Protein AF-A8ZS62-F1 (afdb_monomer)

Solvent-accessible surface area (backbone atoms only — not comparable to full-atom values): 4958 Å² total; per-residue (Å²): 109,91,77,40,62,67,56,38,52,54,45,31,52,50,32,48,50,49,53,53,49,40,61,50,52,74,77,44,93,64,56,72,70,60,32,53,50,47,52,53,54,40,47,49,47,74,48,41,14,60,62,44,42,79,58,33,37,63,44,32,46,76,57,66,40,53,68,68,55,29,51,54,47,24,60,58,27,28,70,45,46,45,51,40,35,66,71,62,61,46,71,117

Foldseek 3Di:
DLLDPVVLVVLLVVLQVLVVLLVVVVPDPDDDPSVVVSVVSCCCQVPVLVVLLVVQQVLQVVLPDDSVCSNVCSNRRNCSPSVCSNVVSDGD

Mean predicted aligned error: 2.51 Å

Organism: Desulfosudis oleivorans (strain DSM 6200 / JCM 39069 / Hxd3) (NCBI:txid96561)

Sequence (92 aa):
MLNSKNFWYANMAGAVAGWAFIIFGAAAPFSGLLYGLWVVVTLLWVIGHPLELAMAIPVAMKAGYSPAAAVVYTLVFGITWWIPVKWGVFKP

Secondary structure (DSSP, 8-state):
-TT-HHHHHHHHHHHHHHHHHHHHHHHS---HHHHHHHHHHHHIIIIIHHHHHHHHHHHHHHTT--HHHHHHHHHHHTHHHHHHHHTTSS--

pLDDT: mean 97.01, std 3.57, range [71.0, 98.56]

Radius of gyration: 14.36 Å; Cα contacts (8 Å, |Δi|>4): 96; chains: 1; bounding box: 30×19×40 Å

Structure (mmCIF, N/CA/C/O backbone):
data_AF-A8ZS62-F1
#
_entry.id   AF-A8ZS62-F1
#
loop_
_atom_site.group_PDB
_atom_site.id
_atom_site.type_symbol
_atom_site.label_atom_id
_atom_site.label_alt_id
_atom_site.label_comp_id
_atom_site.label_asym_id
_atom_site.label_entity_id
_atom_site.label_seq_id
_atom_site.pdbx_PDB_ins_code
_atom_site.Cartn_x
_atom_site.Cartn_y
_atom_site.Cartn_z
_atom_site.occupancy
_atom_site.B_iso_or_equiv
_atom_site.auth_seq_id
_atom_site.auth_comp_id
_atom_site.auth_asym_id
_atom_site.auth_atom_id
_atom_site.pdbx_PDB_model_num
ATOM 1 N N . MET A 1 1 ? -19.849 10.861 -1.072 1.00 71.00 1 MET A N 1
ATOM 2 C CA . MET A 1 1 ? -19.309 9.592 -1.623 1.00 71.00 1 MET A CA 1
ATOM 3 C C . MET A 1 1 ? -18.389 8.865 -0.650 1.00 71.00 1 MET A C 1
ATOM 5 O O . MET A 1 1 ? -18.533 7.662 -0.515 1.00 71.00 1 MET A O 1
ATOM 9 N N . LEU A 1 2 ? -17.516 9.572 0.075 1.00 85.19 2 LEU A N 1
ATOM 10 C CA . LEU A 1 2 ? -16.537 8.988 1.008 1.00 85.19 2 LEU A CA 1
ATOM 11 C C . LEU A 1 2 ? -17.126 8.181 2.187 1.00 85.19 2 LEU A C 1
ATOM 13 O O . LEU A 1 2 ? -16.398 7.428 2.818 1.00 85.19 2 LEU A O 1
ATOM 17 N N . ASN A 1 3 ? -18.432 8.279 2.460 1.00 87.94 3 ASN A N 1
ATOM 18 C CA . ASN A 1 3 ? -19.122 7.439 3.454 1.00 87.94 3 ASN A CA 1
ATOM 19 C C . ASN A 1 3 ? -19.680 6.126 2.861 1.00 87.94 3 ASN A C 1
ATOM 21 O O . ASN A 1 3 ? -20.274 5.327 3.579 1.00 87.94 3 ASN A O 1
ATOM 25 N N . SER A 1 4 ? -19.539 5.903 1.550 1.00 94.69 4 SER A N 1
ATOM 26 C CA . SER A 1 4 ? -20.040 4.705 0.870 1.00 94.69 4 SER A CA 1
ATOM 27 C C . SER A 1 4 ? -19.009 3.583 0.917 1.00 94.69 4 SER A C 1
ATOM 29 O O . SER A 1 4 ? -17.894 3.747 0.422 1.00 94.69 4 SER A O 1
ATOM 31 N N . LYS A 1 5 ? -19.397 2.410 1.431 1.00 94.88 5 LYS A N 1
ATOM 32 C CA . LYS A 1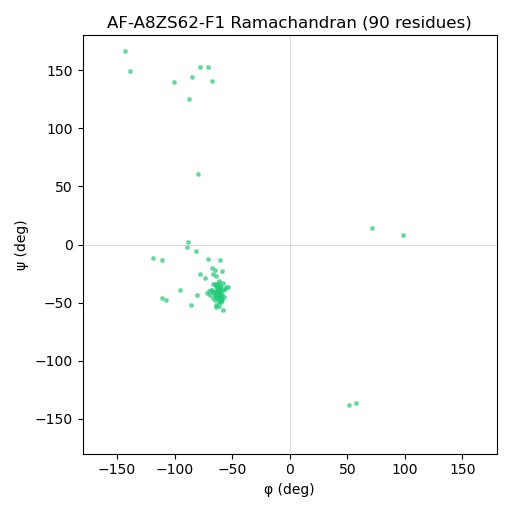 5 ? -18.551 1.206 1.396 1.00 94.88 5 LYS A CA 1
ATOM 33 C C . LYS A 1 5 ? -18.171 0.814 -0.034 1.00 94.88 5 LYS A C 1
ATOM 35 O O . LYS A 1 5 ? -17.019 0.483 -0.282 1.00 94.88 5 LYS A O 1
ATOM 40 N N . ASN A 1 6 ? -19.102 0.932 -0.982 1.00 96.44 6 ASN A N 1
ATOM 41 C CA . ASN A 1 6 ? -18.867 0.562 -2.383 1.00 96.44 6 ASN A CA 1
ATOM 42 C C . ASN A 1 6 ? -17.784 1.425 -3.034 1.00 96.44 6 ASN A C 1
ATOM 44 O O . ASN A 1 6 ? -16.983 0.917 -3.812 1.00 96.44 6 ASN A O 1
ATOM 48 N N . PHE A 1 7 ? -17.729 2.714 -2.685 1.00 96.94 7 PHE A N 1
ATOM 49 C CA . PHE A 1 7 ? -16.656 3.595 -3.143 1.00 96.94 7 PHE A CA 1
ATOM 50 C C . PHE A 1 7 ? -15.292 3.076 -2.670 1.00 96.94 7 PHE A C 1
ATOM 52 O O . PHE A 1 7 ? -14.368 2.955 -3.469 1.00 96.94 7 PHE A O 1
ATOM 59 N N . TRP A 1 8 ? -15.165 2.710 -1.394 1.00 97.69 8 TRP A N 1
ATOM 60 C CA . TRP A 1 8 ? -13.908 2.187 -0.858 1.00 97.69 8 TRP A CA 1
ATOM 61 C C . TRP A 1 8 ? -13.550 0.811 -1.404 1.00 97.69 8 TRP A C 1
ATOM 63 O O . TRP A 1 8 ? -12.397 0.605 -1.759 1.00 97.69 8 TRP A O 1
ATOM 73 N N . TYR A 1 9 ? -14.519 -0.088 -1.581 1.00 97.88 9 TYR A N 1
ATOM 74 C CA . TYR A 1 9 ? -14.263 -1.376 -2.228 1.00 97.88 9 TYR A CA 1
ATOM 75 C C . TYR A 1 9 ? -13.779 -1.223 -3.674 1.00 97.88 9 TYR A C 1
ATOM 77 O O . TYR A 1 9 ? -12.871 -1.943 -4.079 1.00 97.88 9 TYR A O 1
ATOM 85 N N . ALA A 1 10 ? -14.301 -0.254 -4.435 1.00 97.88 10 ALA A N 1
ATOM 86 C CA . ALA A 1 10 ? -13.785 0.046 -5.771 1.00 97.88 10 ALA A CA 1
ATOM 87 C C . ALA A 1 10 ? -12.325 0.542 -5.729 1.00 97.88 10 ALA A C 1
ATOM 89 O O . ALA A 1 10 ? -11.504 0.113 -6.537 1.00 97.88 10 ALA A O 1
ATOM 90 N N . ASN A 1 11 ? -11.971 1.386 -4.754 1.00 97.69 11 ASN A N 1
ATOM 91 C CA . ASN A 1 11 ? -10.583 1.822 -4.559 1.00 97.69 11 ASN A CA 1
ATOM 92 C C . ASN A 1 11 ? -9.667 0.664 -4.120 1.00 97.69 11 ASN A C 1
ATOM 94 O O . ASN A 1 11 ? -8.562 0.538 -4.638 1.00 97.69 11 ASN A O 1
ATOM 98 N N . MET A 1 12 ? -10.134 -0.218 -3.231 1.00 98.31 12 MET A N 1
ATOM 99 C CA . MET A 1 12 ? -9.401 -1.424 -2.825 1.00 98.31 12 MET A CA 1
ATOM 100 C C . MET A 1 12 ? -9.185 -2.382 -4.004 1.00 98.31 12 MET A C 1
ATOM 102 O O . MET A 1 12 ? -8.109 -2.960 -4.128 1.00 98.31 12 MET A O 1
ATOM 106 N N . ALA A 1 13 ? -10.161 -2.515 -4.908 1.00 98.31 13 ALA A N 1
ATOM 107 C CA . ALA A 1 13 ? -9.983 -3.265 -6.150 1.00 98.31 13 ALA A CA 1
ATOM 108 C C . ALA A 1 13 ? -8.886 -2.640 -7.031 1.00 98.31 13 ALA A C 1
ATOM 110 O O . ALA A 1 13 ? -8.055 -3.360 -7.580 1.00 98.31 13 ALA A O 1
ATOM 111 N N . GLY A 1 14 ? -8.822 -1.305 -7.096 1.00 98.00 14 GLY A N 1
ATOM 112 C CA . GLY A 1 14 ? -7.706 -0.582 -7.711 1.00 98.00 14 GLY A CA 1
ATOM 113 C C . GLY A 1 14 ? -6.360 -0.876 -7.039 1.00 98.00 14 GLY A C 1
ATOM 114 O O . GLY A 1 14 ? -5.367 -1.086 -7.731 1.00 98.00 14 GLY A O 1
ATOM 115 N N . ALA A 1 15 ? -6.325 -0.978 -5.707 1.00 97.88 15 ALA A N 1
ATOM 116 C CA . ALA A 1 15 ? -5.111 -1.337 -4.975 1.00 97.88 15 ALA A CA 1
ATOM 117 C C . ALA A 1 15 ? -4.603 -2.748 -5.320 1.00 97.88 15 ALA A C 1
ATOM 119 O O . ALA A 1 15 ? -3.405 -2.942 -5.543 1.00 97.88 15 ALA A O 1
ATOM 120 N N . VAL A 1 16 ? -5.518 -3.713 -5.456 1.00 98.44 16 VAL A N 1
ATOM 121 C CA . VAL A 1 16 ? -5.203 -5.073 -5.924 1.00 98.44 16 VAL A CA 1
ATOM 122 C C . VAL A 1 16 ? -4.734 -5.066 -7.380 1.00 98.44 16 VAL A C 1
ATOM 124 O O . VAL A 1 16 ? -3.755 -5.732 -7.712 1.00 98.44 16 VAL A O 1
ATOM 127 N N . ALA A 1 17 ? -5.376 -4.280 -8.249 1.00 98.44 17 ALA A N 1
ATOM 128 C CA . ALA A 1 17 ? -4.927 -4.109 -9.629 1.00 98.44 17 ALA A CA 1
ATOM 129 C C . ALA A 1 17 ? -3.516 -3.495 -9.703 1.00 98.44 17 ALA A C 1
ATOM 131 O O . ALA A 1 17 ? -2.738 -3.873 -10.575 1.00 98.44 17 ALA A O 1
ATOM 132 N N . GLY A 1 18 ? -3.154 -2.621 -8.757 1.00 98.25 18 GLY A N 1
ATOM 133 C CA . GLY A 1 18 ? -1.792 -2.112 -8.585 1.00 98.25 18 GLY A CA 1
ATOM 134 C C . GLY A 1 18 ? -0.778 -3.230 -8.339 1.00 98.25 18 GLY A C 1
ATOM 135 O O . GLY A 1 18 ? 0.224 -3.305 -9.044 1.00 98.25 18 GLY A O 1
ATOM 136 N N . TRP A 1 19 ? -1.067 -4.167 -7.429 1.00 98.38 19 TRP A N 1
ATOM 137 C CA . TRP A 1 19 ? -0.219 -5.351 -7.227 1.00 98.38 19 TRP A CA 1
ATOM 138 C C . TRP A 1 19 ? -0.091 -6.205 -8.492 1.00 98.38 19 TRP A C 1
ATOM 140 O O . TRP A 1 19 ? 1.015 -6.610 -8.848 1.00 98.38 19 TRP A O 1
ATOM 150 N N . ALA A 1 20 ? -1.198 -6.439 -9.202 1.00 98.25 20 ALA A N 1
ATOM 151 C CA . ALA A 1 20 ? -1.171 -7.172 -10.467 1.00 98.25 20 ALA A CA 1
ATOM 152 C C . ALA A 1 20 ? -0.311 -6.457 -11.526 1.00 98.25 20 ALA A C 1
ATOM 154 O O . ALA A 1 20 ? 0.479 -7.101 -12.214 1.00 98.25 20 ALA A O 1
ATOM 155 N N . PHE A 1 21 ? -0.412 -5.128 -11.617 1.00 98.31 21 PHE A N 1
ATOM 156 C CA . PHE A 1 21 ? 0.398 -4.308 -12.516 1.00 98.31 21 PHE A CA 1
ATOM 157 C C . PHE A 1 21 ? 1.889 -4.360 -12.166 1.00 98.31 21 PHE A C 1
ATOM 159 O O . PHE A 1 21 ? 2.720 -4.474 -13.066 1.00 98.31 21 PHE A O 1
ATOM 166 N N . ILE A 1 22 ? 2.232 -4.345 -10.874 1.00 98.25 22 ILE A N 1
ATOM 167 C CA . ILE A 1 22 ? 3.614 -4.485 -10.400 1.00 98.25 22 ILE A CA 1
ATOM 168 C C . ILE A 1 22 ? 4.182 -5.843 -10.818 1.00 98.25 22 ILE A C 1
ATOM 170 O O . ILE A 1 22 ? 5.228 -5.890 -11.465 1.00 98.25 22 ILE A O 1
ATOM 174 N N . ILE A 1 23 ? 3.473 -6.933 -10.504 1.00 98.00 23 ILE A N 1
ATOM 175 C CA . ILE A 1 23 ? 3.903 -8.305 -10.814 1.00 98.00 23 ILE A CA 1
ATOM 176 C C . ILE A 1 23 ? 4.060 -8.498 -12.324 1.00 98.00 23 ILE A C 1
ATOM 178 O O . ILE A 1 23 ? 5.072 -9.025 -12.776 1.00 98.00 23 ILE A O 1
ATOM 182 N N . PHE A 1 24 ? 3.086 -8.042 -13.112 1.00 97.56 24 PHE A N 1
ATOM 183 C CA . PHE A 1 24 ? 3.147 -8.140 -14.566 1.00 97.56 24 PHE A CA 1
ATOM 184 C C . PHE A 1 24 ? 4.310 -7.324 -15.144 1.00 97.56 24 PHE A C 1
ATOM 186 O O . PHE A 1 24 ? 5.081 -7.829 -15.960 1.00 97.56 24 PHE A O 1
ATOM 193 N N . GLY A 1 25 ? 4.481 -6.081 -14.689 1.00 97.00 25 GLY A N 1
ATOM 194 C CA . GLY A 1 25 ? 5.546 -5.204 -15.168 1.00 97.00 25 GLY A CA 1
ATOM 195 C C . GLY A 1 25 ? 6.957 -5.654 -14.787 1.00 97.00 25 GLY A C 1
ATOM 196 O O . GLY A 1 25 ? 7.900 -5.287 -15.475 1.00 97.00 25 GLY A O 1
ATOM 197 N N . ALA A 1 26 ? 7.109 -6.508 -13.768 1.00 95.81 26 ALA A N 1
ATOM 198 C CA . ALA A 1 26 ? 8.400 -7.101 -13.419 1.00 95.81 26 ALA A CA 1
ATOM 199 C C . ALA A 1 26 ? 8.940 -8.060 -14.500 1.00 95.81 26 ALA A C 1
ATOM 201 O O . ALA A 1 26 ? 10.150 -8.254 -14.590 1.00 95.81 26 ALA A O 1
ATOM 202 N N . ALA A 1 27 ? 8.063 -8.652 -15.319 1.00 95.44 27 ALA A N 1
ATOM 203 C CA . ALA A 1 27 ? 8.436 -9.544 -16.421 1.00 95.44 27 ALA A CA 1
ATOM 204 C C . ALA A 1 27 ? 8.167 -8.940 -17.814 1.00 95.44 27 ALA A C 1
ATOM 206 O O . ALA A 1 27 ? 8.642 -9.471 -18.819 1.00 95.44 27 ALA A O 1
ATOM 207 N N . ALA A 1 28 ? 7.399 -7.851 -17.895 1.00 94.75 28 ALA A N 1
ATOM 208 C CA . ALA A 1 28 ? 7.065 -7.199 -19.155 1.00 94.75 28 ALA A CA 1
ATOM 209 C C . ALA A 1 28 ? 8.161 -6.206 -19.596 1.00 94.75 28 ALA A C 1
ATOM 211 O O . ALA A 1 28 ? 8.715 -5.486 -18.766 1.00 94.75 28 ALA A O 1
ATOM 212 N N . PRO A 1 29 ? 8.444 -6.081 -20.906 1.00 95.12 29 PRO A N 1
ATOM 213 C CA . PRO A 1 29 ? 9.444 -5.149 -21.426 1.00 95.12 29 PRO A CA 1
ATOM 214 C C . PRO A 1 29 ? 8.893 -3.712 -21.511 1.00 95.12 29 PRO A C 1
ATOM 216 O O . PRO A 1 29 ? 8.784 -3.127 -22.589 1.00 95.12 29 PRO A O 1
ATOM 219 N N . PHE A 1 30 ? 8.492 -3.140 -20.374 1.00 96.75 30 PHE A N 1
ATOM 220 C CA . PHE A 1 30 ? 7.999 -1.764 -20.308 1.00 96.75 30 PHE A CA 1
ATOM 221 C C . PHE A 1 30 ? 9.111 -0.758 -20.607 1.00 96.75 30 PHE A C 1
ATOM 223 O O . PHE A 1 30 ? 10.247 -0.896 -20.164 1.00 96.75 30 PHE A O 1
ATOM 230 N N . SER A 1 31 ? 8.762 0.301 -21.335 1.00 97.44 31 SER A N 1
ATOM 231 C CA . SER A 1 31 ? 9.666 1.401 -21.665 1.00 97.44 31 SER A CA 1
ATOM 232 C C . SER A 1 31 ? 8.923 2.740 -21.659 1.00 97.44 31 SER A C 1
ATOM 234 O O . SER A 1 31 ? 7.690 2.795 -21.584 1.00 97.44 31 SER A O 1
ATOM 236 N N . GLY A 1 32 ? 9.683 3.839 -21.677 1.00 97.44 32 GLY A N 1
ATOM 237 C CA . GLY A 1 32 ? 9.138 5.197 -21.700 1.00 97.44 32 GLY A CA 1
ATOM 238 C C . GLY A 1 32 ? 8.212 5.497 -20.516 1.00 97.44 32 GLY A C 1
ATOM 239 O O . GLY A 1 32 ? 8.498 5.140 -19.372 1.00 97.44 32 GLY A O 1
ATOM 240 N N . LEU A 1 33 ? 7.083 6.152 -20.799 1.00 97.81 33 LEU A N 1
ATOM 241 C CA . LEU A 1 33 ? 6.111 6.571 -19.783 1.00 97.81 33 LEU A CA 1
ATOM 242 C C . LEU A 1 33 ? 5.537 5.391 -18.983 1.00 97.81 33 LEU A C 1
ATOM 244 O O . LEU A 1 33 ? 5.324 5.518 -17.780 1.00 97.81 33 LEU A O 1
ATOM 248 N N . LEU A 1 34 ? 5.314 4.243 -19.631 1.00 97.62 34 LEU A N 1
ATOM 249 C CA . LEU A 1 34 ? 4.731 3.072 -18.976 1.00 97.62 34 LEU A CA 1
ATOM 250 C C . LEU A 1 34 ? 5.678 2.479 -17.927 1.00 97.62 34 LEU A C 1
ATOM 252 O O . LEU A 1 34 ? 5.234 2.120 -16.839 1.00 97.62 34 LEU A O 1
ATOM 256 N N . TYR A 1 35 ? 6.983 2.445 -18.219 1.00 98.06 35 TYR A N 1
ATOM 257 C CA . TYR A 1 35 ? 7.991 2.053 -17.233 1.00 98.06 35 TYR A CA 1
ATOM 258 C C . TYR A 1 35 ? 8.047 3.045 -16.067 1.00 98.06 35 TYR A C 1
ATOM 260 O O . TYR A 1 35 ? 8.045 2.633 -14.912 1.00 98.06 35 TYR A O 1
ATOM 268 N N . GLY A 1 36 ? 8.014 4.352 -16.353 1.00 98.38 36 GLY A N 1
ATOM 269 C CA . GLY A 1 36 ? 7.955 5.382 -15.312 1.00 98.38 36 GLY A CA 1
ATOM 270 C C . GLY A 1 36 ? 6.749 5.213 -14.382 1.00 98.38 36 GLY A C 1
ATOM 271 O O . GLY A 1 36 ? 6.901 5.245 -13.162 1.00 98.38 36 GLY A O 1
ATOM 272 N N . LEU A 1 37 ? 5.563 4.954 -14.945 1.00 98.25 37 LEU A N 1
ATOM 273 C CA . LEU A 1 37 ? 4.357 4.665 -14.169 1.00 98.25 37 LEU A CA 1
ATOM 274 C C . LEU A 1 37 ? 4.516 3.396 -13.322 1.00 98.25 37 LEU A C 1
ATOM 276 O O . LEU A 1 37 ? 4.170 3.405 -12.143 1.00 98.25 37 LEU A O 1
ATOM 280 N N . TRP A 1 38 ? 5.061 2.322 -13.898 1.00 98.56 38 TRP A N 1
ATOM 281 C CA . TRP A 1 38 ? 5.329 1.081 -13.172 1.00 98.56 38 TRP A CA 1
ATOM 282 C C . TRP A 1 38 ? 6.275 1.290 -11.988 1.00 98.56 38 TRP A C 1
ATOM 284 O O . TRP A 1 38 ? 5.983 0.808 -10.894 1.00 98.56 38 TRP A O 1
ATOM 294 N N . VAL A 1 39 ? 7.346 2.070 -12.160 1.00 98.31 39 VAL A N 1
ATOM 295 C CA . VAL A 1 39 ? 8.263 2.419 -11.066 1.00 98.31 39 VAL A CA 1
ATOM 296 C C . VAL A 1 39 ? 7.524 3.177 -9.963 1.00 98.31 39 VAL A C 1
ATOM 298 O O . VAL A 1 39 ? 7.628 2.801 -8.798 1.00 98.31 39 VAL A O 1
ATOM 301 N N . VAL A 1 40 ? 6.741 4.205 -10.306 1.00 98.44 40 VAL A N 1
ATOM 302 C CA . VAL A 1 40 ? 5.991 4.995 -9.313 1.00 98.44 40 VAL A CA 1
ATOM 303 C C . VAL A 1 40 ? 5.012 4.119 -8.532 1.00 98.44 40 VAL A C 1
ATOM 305 O O . VAL A 1 40 ? 5.004 4.168 -7.304 1.00 98.44 40 VAL A O 1
ATOM 308 N N . VAL A 1 41 ? 4.221 3.290 -9.220 1.00 98.25 41 VAL A N 1
ATOM 309 C CA . VAL A 1 41 ? 3.264 2.384 -8.566 1.00 98.25 41 VAL A CA 1
ATOM 310 C C . VAL A 1 41 ? 3.996 1.368 -7.686 1.00 98.25 41 VAL A C 1
ATOM 312 O O . VAL A 1 41 ? 3.603 1.156 -6.542 1.00 98.25 41 VAL A O 1
ATOM 315 N N . THR A 1 42 ? 5.108 0.805 -8.163 1.00 98.44 42 THR A N 1
ATOM 316 C CA . THR A 1 42 ? 5.928 -0.131 -7.380 1.00 98.44 42 THR A CA 1
ATOM 317 C C . THR A 1 42 ? 6.442 0.515 -6.098 1.00 98.44 42 THR A C 1
ATOM 319 O O . THR A 1 42 ? 6.308 -0.072 -5.029 1.00 98.44 42 THR A O 1
ATOM 322 N N . LEU A 1 43 ? 6.978 1.737 -6.166 1.00 98.31 43 LEU A N 1
ATOM 323 C CA . LEU A 1 43 ? 7.474 2.448 -4.985 1.00 98.31 43 LEU A CA 1
ATOM 324 C C . LEU A 1 43 ? 6.345 2.781 -4.002 1.00 98.31 43 LEU A C 1
ATOM 326 O O . LEU A 1 43 ? 6.499 2.579 -2.799 1.00 98.31 43 LEU A O 1
ATOM 330 N N . LEU A 1 44 ? 5.197 3.244 -4.498 1.00 97.88 44 LEU A N 1
ATOM 331 C CA . LEU A 1 44 ? 4.040 3.544 -3.654 1.00 97.88 44 LEU A CA 1
ATOM 332 C C . LEU A 1 44 ? 3.533 2.300 -2.898 1.00 97.88 44 LEU A C 1
ATOM 334 O O . LEU A 1 44 ? 3.141 2.417 -1.743 1.00 97.88 44 LEU A O 1
ATOM 338 N N . TRP A 1 45 ? 3.591 1.106 -3.493 1.00 98.25 45 TRP A N 1
ATOM 339 C CA . TRP A 1 45 ? 3.097 -0.118 -2.852 1.00 98.25 45 TRP A CA 1
ATOM 340 C C . TRP A 1 45 ? 4.175 -0.741 -1.967 1.00 98.25 45 TRP A C 1
ATOM 342 O O . TRP A 1 45 ? 3.945 -1.001 -0.791 1.00 98.25 45 TRP A O 1
ATOM 352 N N . VAL A 1 46 ? 5.373 -0.957 -2.512 1.00 97.81 46 VAL A N 1
ATOM 353 C CA . VAL A 1 46 ? 6.455 -1.677 -1.824 1.00 97.81 46 VAL A CA 1
ATOM 354 C C . VAL A 1 46 ? 7.083 -0.840 -0.713 1.00 97.81 46 VAL A C 1
ATOM 356 O O . VAL A 1 46 ? 7.554 -1.407 0.266 1.00 97.81 46 VAL A O 1
ATOM 359 N N . ILE A 1 47 ? 7.082 0.491 -0.828 1.00 97.88 47 ILE A N 1
ATOM 360 C CA . ILE A 1 47 ? 7.609 1.389 0.211 1.00 97.88 47 ILE A CA 1
ATOM 361 C C . ILE A 1 47 ? 6.469 2.111 0.926 1.00 97.88 47 ILE A C 1
ATOM 363 O O . ILE A 1 47 ? 6.438 2.131 2.156 1.00 97.88 47 ILE A O 1
ATOM 367 N N . GLY A 1 48 ? 5.515 2.677 0.183 1.00 98.06 48 GLY A N 1
ATOM 368 C CA . GLY A 1 48 ? 4.419 3.442 0.780 1.00 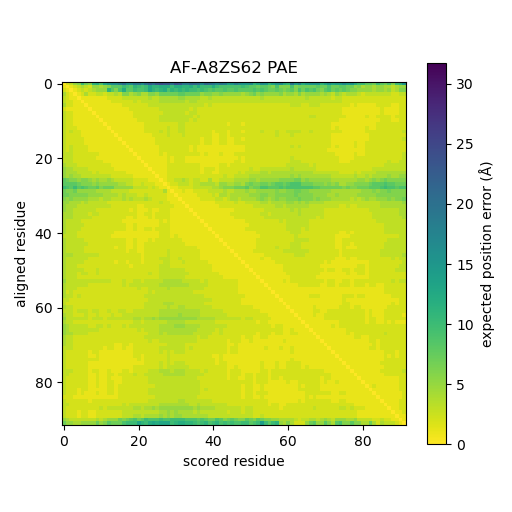98.06 48 GLY A CA 1
ATOM 369 C C . GLY A 1 48 ? 3.549 2.600 1.713 1.00 98.06 48 GLY A C 1
ATOM 370 O O . GLY A 1 48 ? 3.388 2.987 2.869 1.00 98.06 48 GLY A O 1
ATOM 371 N N . HIS A 1 49 ? 3.079 1.416 1.298 1.00 98.12 49 HIS A N 1
ATOM 372 C CA . HIS A 1 49 ? 2.238 0.593 2.180 1.00 98.12 49 HIS A CA 1
ATOM 373 C C . HIS A 1 49 ? 2.951 0.183 3.487 1.00 98.12 4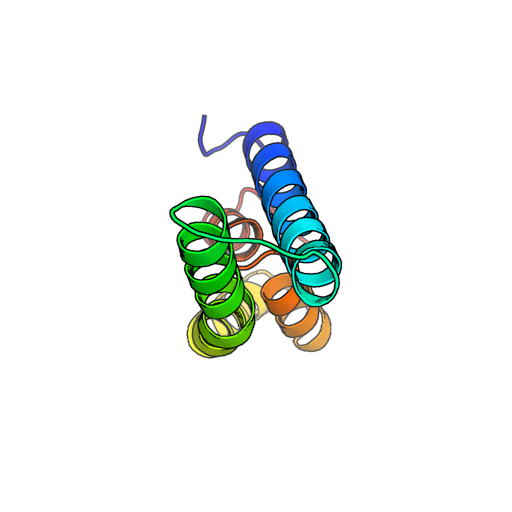9 HIS A C 1
ATOM 375 O O . HIS A 1 49 ? 2.338 0.301 4.549 1.00 98.12 49 HIS A O 1
ATOM 381 N N . PRO A 1 50 ? 4.232 -0.248 3.496 1.00 98.38 50 PRO A N 1
ATOM 382 C CA . PRO A 1 50 ? 4.945 -0.459 4.755 1.00 98.38 50 PRO A CA 1
ATOM 383 C C . PRO A 1 50 ? 5.081 0.794 5.620 1.00 98.38 50 PRO A C 1
ATOM 385 O O . PRO A 1 50 ? 4.900 0.708 6.833 1.00 98.38 50 PRO A O 1
ATOM 388 N N . LEU A 1 51 ? 5.365 1.960 5.032 1.00 98.38 51 LEU A N 1
ATOM 389 C CA . LEU A 1 51 ? 5.453 3.212 5.793 1.00 98.38 51 LEU A CA 1
ATOM 390 C C . LEU A 1 51 ? 4.108 3.591 6.429 1.00 98.38 51 LEU A C 1
ATOM 392 O O . LEU A 1 51 ? 4.069 4.117 7.543 1.00 98.38 51 LEU A O 1
ATOM 396 N N . GLU A 1 52 ? 2.998 3.275 5.765 1.00 98.44 52 GLU A N 1
ATOM 397 C CA . GLU A 1 52 ? 1.657 3.509 6.295 1.00 98.44 52 GLU A CA 1
ATOM 398 C C . GLU A 1 52 ? 1.338 2.683 7.545 1.00 98.44 52 GLU A C 1
ATOM 400 O O . GLU A 1 52 ? 0.488 3.107 8.332 1.00 98.44 52 GLU A O 1
ATOM 405 N N . L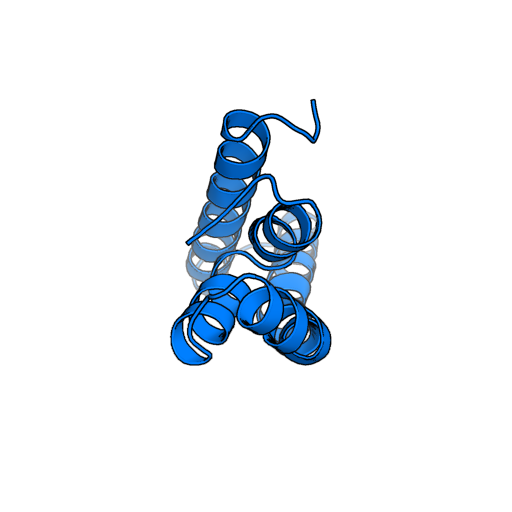EU A 1 53 ? 2.025 1.558 7.789 1.00 98.31 53 LEU A N 1
ATOM 406 C CA . LEU A 1 53 ? 1.797 0.709 8.969 1.00 98.31 53 LEU A CA 1
ATOM 407 C C . LEU A 1 53 ? 1.884 1.497 10.278 1.00 98.31 53 LEU A C 1
ATOM 409 O O . LEU A 1 53 ? 1.089 1.256 11.188 1.00 98.31 53 LEU A O 1
ATOM 413 N N . ALA A 1 54 ? 2.789 2.478 10.352 1.00 97.88 54 ALA A N 1
ATOM 414 C CA . ALA A 1 54 ? 2.956 3.334 11.525 1.00 97.88 54 ALA A CA 1
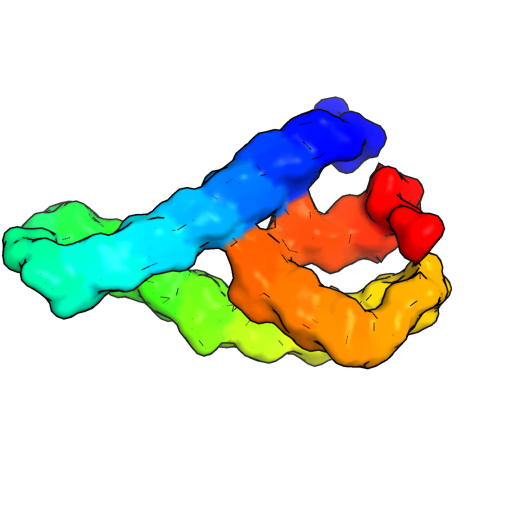ATOM 415 C C . ALA A 1 54 ? 1.662 4.081 11.905 1.00 97.88 54 ALA A C 1
ATOM 417 O O . ALA A 1 54 ? 1.395 4.298 13.086 1.00 97.88 54 ALA A O 1
ATOM 418 N N . MET A 1 55 ? 0.833 4.440 10.919 1.00 98.00 55 MET A N 1
ATOM 419 C CA . MET A 1 55 ? -0.466 5.085 11.136 1.00 98.00 55 MET A CA 1
ATOM 420 C C . MET A 1 55 ? -1.621 4.081 11.146 1.00 98.00 55 MET A C 1
ATOM 422 O O . MET A 1 55 ? -2.554 4.213 11.940 1.00 98.00 55 MET A O 1
ATOM 426 N N . ALA A 1 56 ? -1.576 3.080 10.271 1.00 98.19 56 ALA A N 1
ATOM 427 C CA . ALA A 1 56 ? -2.673 2.150 10.059 1.00 98.19 56 ALA A CA 1
ATOM 428 C C . ALA A 1 56 ? -2.879 1.207 11.252 1.00 98.19 56 ALA A C 1
ATOM 430 O O . ALA A 1 56 ? -4.020 0.975 11.649 1.00 98.19 56 ALA A O 1
ATOM 431 N N . ILE A 1 57 ? -1.799 0.718 11.875 1.00 98.38 57 ILE A N 1
ATOM 432 C CA . ILE A 1 57 ? -1.869 -0.189 13.032 1.00 98.38 57 ILE A CA 1
ATOM 433 C C . ILE A 1 57 ? -2.646 0.432 14.208 1.00 98.38 57 ILE A C 1
ATOM 435 O O . ILE A 1 57 ? -3.649 -0.161 14.617 1.00 98.38 57 ILE A O 1
ATOM 439 N N . PRO A 1 58 ? -2.280 1.616 14.747 1.00 98.19 58 PRO A N 1
ATOM 440 C CA . PRO A 1 58 ? -3.014 2.197 15.872 1.00 98.19 58 PRO A CA 1
ATOM 441 C C . PRO A 1 58 ? -4.464 2.553 15.512 1.00 98.19 58 PRO A C 1
ATOM 443 O O . PRO A 1 58 ? -5.359 2.382 16.340 1.00 98.19 58 PRO A O 1
ATOM 446 N N . VAL A 1 59 ? -4.720 3.002 14.276 1.00 98.38 59 VAL A N 1
ATOM 447 C CA . VAL A 1 59 ? -6.081 3.272 13.776 1.00 98.38 59 VAL A CA 1
ATOM 448 C C . VAL A 1 59 ? -6.934 2.005 13.798 1.00 98.38 59 VAL A C 1
ATOM 450 O O . VAL A 1 59 ? -8.052 2.016 14.312 1.00 98.38 59 VAL A O 1
ATOM 453 N N . ALA A 1 60 ? -6.405 0.909 13.265 1.00 98.06 60 ALA A N 1
ATOM 454 C CA . ALA A 1 60 ? -7.115 -0.351 13.139 1.00 98.06 60 ALA A CA 1
ATOM 455 C C . ALA A 1 60 ? -7.373 -1.017 14.489 1.00 98.06 60 ALA A C 1
ATOM 457 O O . ALA A 1 60 ? -8.491 -1.456 14.755 1.00 98.06 60 ALA A O 1
ATOM 458 N N . MET A 1 61 ? -6.366 -1.029 15.365 1.00 98.06 61 MET A N 1
ATOM 459 C CA . MET A 1 61 ? -6.500 -1.569 16.717 1.00 98.06 61 MET A CA 1
ATOM 460 C C . MET A 1 61 ? -7.538 -0.788 17.527 1.00 98.06 61 MET A C 1
ATOM 462 O O . MET A 1 61 ? -8.383 -1.395 18.179 1.00 98.06 61 MET A O 1
ATOM 466 N N . LYS A 1 62 ? -7.555 0.551 17.428 1.00 97.88 62 LYS A N 1
ATOM 467 C CA . LYS A 1 62 ? -8.590 1.384 18.064 1.00 97.88 62 LYS A CA 1
ATOM 468 C C . LYS A 1 62 ? -9.997 1.081 17.532 1.00 97.88 62 LYS A C 1
ATOM 470 O O . LYS A 1 62 ? -10.966 1.214 18.273 1.00 97.88 62 LYS A O 1
ATOM 475 N N . ALA A 1 63 ? -10.111 0.685 16.266 1.00 97.12 63 ALA A N 1
ATOM 476 C CA . ALA A 1 63 ? -11.373 0.283 15.649 1.00 97.12 63 ALA A CA 1
ATOM 477 C C . ALA A 1 63 ? -11.785 -1.172 15.958 1.00 97.12 63 ALA A C 1
ATOM 479 O O . ALA A 1 63 ? -12.885 -1.565 15.580 1.00 97.12 63 ALA A O 1
ATOM 480 N N . GLY A 1 64 ? -10.940 -1.954 16.643 1.00 97.88 64 GLY A N 1
ATOM 481 C CA . GLY A 1 64 ? -11.224 -3.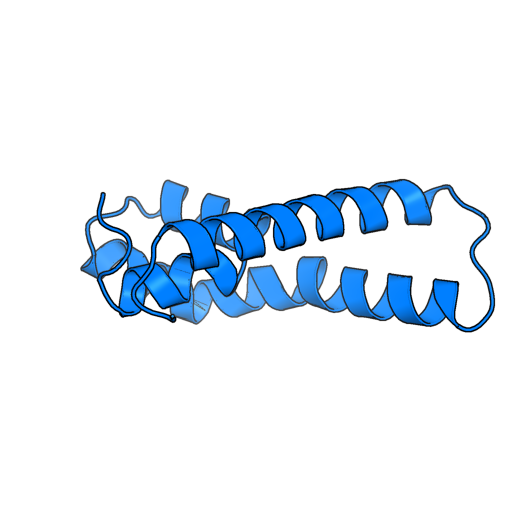331 17.061 1.00 97.88 64 GLY A CA 1
ATOM 482 C C . GLY A 1 64 ? -10.651 -4.428 16.156 1.00 97.88 64 GLY A C 1
ATOM 483 O O . GLY A 1 64 ? -10.960 -5.598 16.364 1.00 97.88 64 GLY A O 1
ATOM 484 N N . TYR A 1 65 ? -9.818 -4.091 15.167 1.00 98.00 65 TYR A N 1
ATOM 485 C CA . TYR A 1 65 ? -9.115 -5.091 14.354 1.00 98.00 65 TYR A CA 1
ATOM 486 C C . TYR A 1 65 ? -7.904 -5.670 15.096 1.00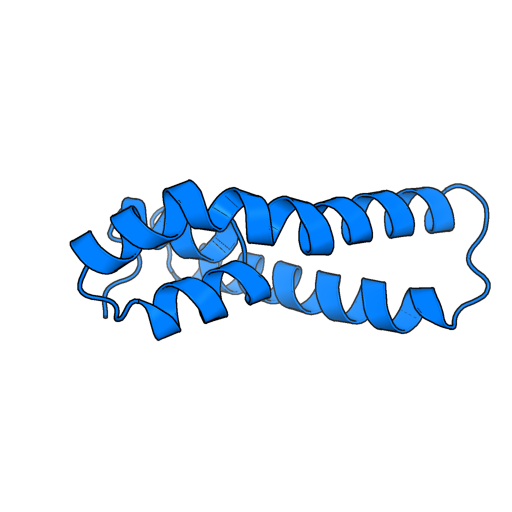 98.00 65 TYR A C 1
ATOM 488 O O . TYR A 1 65 ? -7.265 -4.997 15.907 1.00 98.00 65 TYR A O 1
ATOM 496 N N . SER A 1 66 ? -7.533 -6.910 14.766 1.00 97.50 66 SER A N 1
ATOM 497 C CA . SER A 1 66 ? -6.294 -7.508 15.268 1.00 97.50 66 SER A CA 1
ATOM 498 C C . SER A 1 66 ? -5.054 -6.855 14.627 1.00 97.50 66 SER A C 1
ATOM 500 O O . SER A 1 66 ? -5.122 -6.407 13.477 1.00 97.50 66 SER A O 1
ATOM 502 N N . PRO A 1 67 ? -3.891 -6.842 15.309 1.00 96.44 67 PRO A N 1
ATOM 503 C CA . PRO A 1 67 ? -2.645 -6.334 14.726 1.00 96.44 67 PRO A CA 1
ATOM 504 C C . PRO A 1 67 ? -2.269 -7.036 13.415 1.00 96.44 67 PRO A C 1
ATOM 506 O O . PRO A 1 67 ? -1.836 -6.387 12.468 1.00 96.44 67 PRO A O 1
ATOM 509 N N . ALA A 1 68 ? -2.497 -8.351 13.328 1.00 97.88 68 ALA A N 1
ATOM 510 C CA . ALA A 1 68 ? -2.244 -9.123 12.114 1.00 97.88 68 ALA A CA 1
ATOM 511 C C . ALA A 1 68 ? -3.129 -8.662 10.943 1.00 97.88 68 ALA A C 1
ATOM 513 O O . ALA A 1 68 ? -2.619 -8.440 9.847 1.00 97.88 68 ALA A O 1
ATOM 514 N N . ALA A 1 69 ? -4.432 -8.450 11.180 1.00 97.69 69 ALA A N 1
ATOM 515 C CA . ALA A 1 69 ? -5.332 -7.913 10.160 1.00 97.69 69 ALA A CA 1
ATOM 516 C C . ALA A 1 69 ? -4.901 -6.506 9.725 1.00 97.69 69 ALA A C 1
ATOM 518 O O . ALA A 1 69 ? -4.894 -6.212 8.533 1.00 97.69 69 ALA A O 1
ATOM 519 N N . ALA A 1 70 ? -4.473 -5.662 10.670 1.00 98.00 70 ALA A N 1
ATOM 520 C CA . ALA A 1 70 ? -3.983 -4.325 10.359 1.00 98.00 70 ALA A CA 1
ATOM 521 C C . ALA A 1 70 ? -2.748 -4.348 9.451 1.00 98.00 70 ALA A C 1
ATOM 523 O O . ALA A 1 70 ? -2.684 -3.592 8.481 1.00 98.00 70 ALA A O 1
ATOM 524 N N . VAL A 1 71 ? -1.794 -5.241 9.720 1.00 98.44 71 VAL A N 1
ATOM 525 C CA . VAL A 1 71 ? -0.605 -5.407 8.877 1.00 98.44 71 VAL A CA 1
ATOM 526 C C . VAL A 1 71 ? -0.994 -5.901 7.486 1.00 98.44 71 VAL A C 1
ATOM 528 O O . VAL A 1 71 ? -0.663 -5.251 6.497 1.00 98.44 71 VAL A O 1
ATOM 531 N N . VAL A 1 72 ? -1.739 -7.008 7.401 1.00 98.44 72 VAL A N 1
ATOM 532 C CA . VAL A 1 72 ? -2.106 -7.622 6.116 1.00 98.44 72 VAL A CA 1
ATOM 533 C C . VAL A 1 72 ? -2.910 -6.651 5.256 1.00 98.44 72 VAL A C 1
ATOM 535 O O . VAL A 1 72 ? -2.564 -6.427 4.099 1.00 98.44 72 VAL A O 1
ATOM 538 N N . TYR A 1 73 ? -3.945 -6.019 5.810 1.00 98.50 73 TYR A N 1
ATOM 539 C CA . TYR A 1 73 ? -4.777 -5.102 5.037 1.00 98.50 73 TYR A CA 1
ATOM 540 C C . TYR A 1 73 ? -4.016 -3.849 4.605 1.00 98.50 73 TYR A C 1
ATOM 542 O O . TYR A 1 73 ? -4.224 -3.394 3.484 1.00 98.50 73 TYR A O 1
ATOM 550 N N . THR A 1 74 ? -3.073 -3.340 5.406 1.00 98.56 74 THR A N 1
ATOM 551 C CA . THR A 1 74 ? -2.226 -2.208 4.978 1.00 98.56 74 THR A CA 1
ATOM 552 C C . THR A 1 74 ? -1.315 -2.581 3.842 1.00 98.56 74 THR A C 1
ATOM 554 O O . THR A 1 74 ? -1.274 -1.859 2.855 1.00 98.56 74 THR A O 1
ATOM 557 N N . LEU A 1 75 ? -0.646 -3.725 3.921 1.00 98.50 75 LEU A N 1
ATOM 558 C CA . LEU A 1 75 ? 0.243 -4.146 2.847 1.00 98.50 75 LEU A CA 1
ATOM 559 C C . LEU A 1 75 ? -0.516 -4.426 1.545 1.00 98.50 75 LEU A C 1
ATOM 561 O O . LEU A 1 75 ? -0.010 -4.128 0.466 1.00 98.50 75 LEU A O 1
ATOM 565 N N . VAL A 1 76 ? -1.746 -4.937 1.618 1.00 98.38 76 VAL A N 1
ATOM 566 C CA . VAL A 1 76 ? -2.536 -5.231 0.414 1.00 98.38 76 VAL A CA 1
ATOM 567 C C . VAL A 1 76 ? -3.212 -3.978 -0.152 1.00 98.38 76 VAL A C 1
ATOM 569 O O . VAL A 1 76 ? -3.180 -3.771 -1.364 1.00 98.38 76 VAL A O 1
ATOM 572 N N . PHE A 1 77 ? -3.805 -3.138 0.697 1.00 98.44 77 PHE A N 1
ATOM 573 C CA . PHE A 1 77 ? -4.742 -2.091 0.274 1.00 98.44 77 PHE A CA 1
ATOM 574 C C . PHE A 1 77 ? -4.301 -0.654 0.609 1.00 98.44 77 PHE A C 1
ATOM 576 O O . PHE A 1 77 ? -4.934 0.293 0.134 1.00 98.44 77 PHE A O 1
ATOM 583 N N . GLY A 1 78 ? -3.270 -0.462 1.432 1.00 98.12 78 GLY A N 1
ATOM 584 C CA . GLY A 1 78 ? -2.747 0.856 1.808 1.00 98.12 78 GLY A CA 1
ATOM 585 C C . GLY A 1 78 ? -3.816 1.827 2.327 1.00 98.12 78 GLY A C 1
ATOM 586 O O . GLY A 1 78 ? -4.752 1.451 3.038 1.00 98.12 78 GLY A O 1
ATOM 587 N N . ILE A 1 79 ? -3.748 3.093 1.919 1.00 97.75 79 ILE A N 1
ATOM 588 C CA . ILE A 1 79 ? -4.697 4.1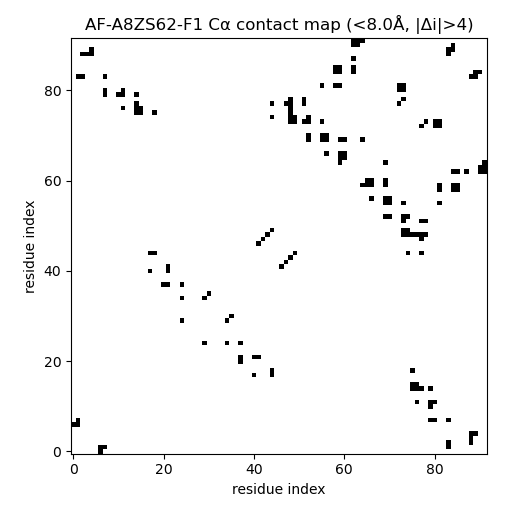22 2.372 1.00 97.75 79 ILE A CA 1
ATOM 589 C C . ILE A 1 79 ? -6.160 3.804 2.056 1.00 97.75 79 ILE A C 1
ATOM 591 O O . ILE A 1 79 ? -7.059 4.310 2.730 1.00 97.75 79 ILE A O 1
ATOM 595 N N . THR A 1 80 ? -6.419 2.948 1.064 1.00 97.94 80 THR A N 1
ATOM 596 C CA . THR A 1 80 ? -7.783 2.625 0.627 1.00 97.94 80 THR A CA 1
ATOM 597 C C . THR A 1 80 ? -8.560 1.781 1.639 1.00 97.94 80 THR A C 1
ATOM 599 O O . THR A 1 80 ? -9.783 1.702 1.531 1.00 97.94 80 THR A O 1
ATOM 602 N N . TRP A 1 81 ? -7.896 1.213 2.656 1.00 98.12 81 TRP A N 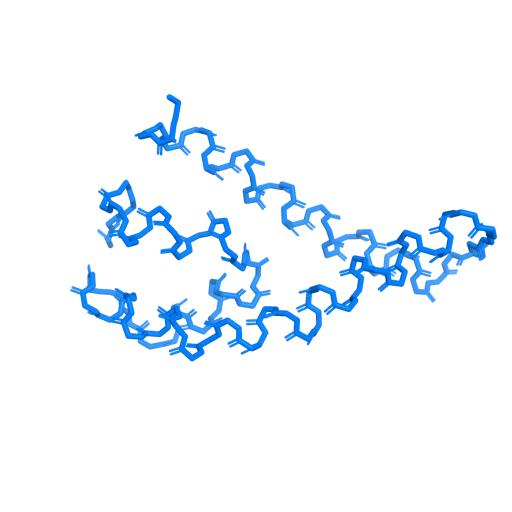1
ATOM 603 C CA . TRP A 1 81 ? -8.560 0.482 3.741 1.00 98.12 81 TRP A CA 1
ATOM 604 C C . TRP A 1 81 ? -8.495 1.214 5.094 1.00 98.12 81 TRP A C 1
ATOM 606 O O . TRP A 1 81 ? -9.514 1.317 5.779 1.00 98.12 81 TRP A O 1
ATOM 616 N N . TRP A 1 82 ? -7.338 1.747 5.514 1.00 97.94 82 TRP A N 1
ATOM 617 C CA . TRP A 1 82 ? -7.225 2.261 6.886 1.00 97.94 82 TRP A CA 1
ATOM 618 C C . TRP A 1 82 ? -7.872 3.639 7.048 1.00 97.94 82 TRP A C 1
ATOM 620 O O . TRP A 1 82 ? -8.328 3.967 8.144 1.00 97.94 82 TRP A O 1
ATOM 630 N N . ILE A 1 83 ? -7.992 4.434 5.976 1.00 97.81 83 ILE A N 1
ATOM 631 C CA . ILE A 1 83 ? -8.758 5.690 5.998 1.00 97.81 83 ILE A CA 1
ATOM 632 C C . ILE A 1 83 ? -10.255 5.428 6.249 1.00 97.81 83 ILE A C 1
ATOM 634 O O . ILE A 1 83 ? -10.798 6.019 7.186 1.00 97.81 83 ILE A O 1
ATOM 638 N N . PRO A 1 84 ? -10.952 4.540 5.510 1.00 98.00 84 PRO A N 1
ATOM 639 C CA . PRO A 1 84 ? -12.348 4.234 5.821 1.00 98.00 84 PRO A CA 1
ATOM 640 C C . PRO A 1 84 ? -12.544 3.559 7.182 1.00 98.00 84 PRO A C 1
ATOM 642 O O . PRO A 1 84 ? -13.594 3.757 7.793 1.00 98.00 84 PRO A O 1
ATOM 645 N N . VAL A 1 85 ? -11.553 2.823 7.703 1.00 98.06 85 VAL A N 1
ATOM 646 C CA . VAL A 1 85 ? -11.566 2.363 9.106 1.00 98.06 85 VAL A CA 1
ATOM 647 C C . VAL A 1 85 ? -11.487 3.549 10.070 1.00 98.06 85 VAL A C 1
ATOM 649 O O . VAL A 1 85 ? -12.319 3.660 10.969 1.00 98.06 85 VAL A O 1
ATOM 652 N N . LYS A 1 86 ? -10.557 4.491 9.852 1.00 97.69 86 LYS A N 1
ATOM 653 C CA . LYS A 1 86 ? -10.430 5.728 10.647 1.00 97.69 86 LYS A CA 1
ATOM 654 C C . LYS A 1 86 ? -11.729 6.534 10.675 1.00 97.69 86 LYS A C 1
ATOM 656 O O . LYS A 1 86 ? -12.043 7.148 11.692 1.00 97.69 86 LYS A O 1
ATOM 661 N N . TRP A 1 87 ? -12.471 6.548 9.570 1.00 97.06 87 TRP A N 1
ATOM 662 C CA . TRP A 1 87 ? -13.741 7.269 9.434 1.00 97.06 87 TRP A CA 1
ATOM 663 C C . TRP A 1 87 ? -14.971 6.455 9.854 1.00 97.06 87 TRP A C 1
ATOM 665 O O . TRP A 1 87 ? -16.091 6.947 9.752 1.00 97.06 87 TRP A O 1
ATOM 675 N N . GLY A 1 88 ? -14.792 5.223 10.340 1.00 96.62 88 GLY A N 1
ATOM 676 C CA . GLY A 1 88 ? -15.888 4.377 10.817 1.00 96.62 88 GLY A CA 1
ATOM 677 C C . GLY A 1 88 ? -16.800 3.829 9.714 1.00 96.62 88 GLY A C 1
ATOM 678 O O . GLY A 1 88 ? -17.881 3.318 10.018 1.00 96.62 88 GLY A O 1
ATOM 679 N N . VAL A 1 89 ? -16.377 3.917 8.448 1.00 96.94 89 VAL A N 1
ATOM 680 C CA . VAL A 1 89 ? -17.068 3.320 7.293 1.00 96.94 89 VAL A CA 1
ATOM 681 C C . VAL A 1 89 ? -16.898 1.801 7.312 1.00 96.94 89 VAL A C 1
ATOM 683 O O . VAL A 1 89 ? -17.857 1.060 7.076 1.00 96.94 89 VAL A O 1
ATOM 686 N N . PHE A 1 90 ? -15.692 1.336 7.641 1.00 96.88 90 PHE A N 1
ATOM 687 C CA . PHE A 1 90 ? -15.405 -0.066 7.924 1.00 96.88 90 PHE A CA 1
ATOM 688 C C . PHE A 1 90 ? -15.327 -0.306 9.427 1.00 96.88 90 PHE A C 1
ATOM 690 O O . PHE A 1 90 ? -14.778 0.500 10.176 1.00 96.88 90 PHE A O 1
ATOM 697 N N . LYS A 1 91 ? -15.878 -1.441 9.852 1.00 91.69 91 LYS A N 1
ATOM 698 C CA . LYS A 1 91 ? -15.896 -1.927 11.232 1.00 91.69 91 LYS A CA 1
ATOM 699 C C . LYS A 1 91 ? -15.620 -3.439 11.200 1.00 91.69 91 LYS A C 1
ATOM 701 O O . LYS A 1 91 ? -15.963 -4.031 10.172 1.00 91.69 91 LYS A O 1
ATOM 706 N N . PRO A 1 92 ? -14.978 -4.002 12.238 1.00 85.38 92 PRO A N 1
ATOM 707 C CA . PRO A 1 92 ? -14.710 -5.436 12.336 1.00 85.38 92 PRO A CA 1
ATOM 708 C C . PRO A 1 92 ? -15.968 -6.295 12.202 1.00 85.38 92 PRO A C 1
ATOM 710 O O . PRO A 1 92 ? -17.060 -5.803 12.579 1.00 85.38 92 PRO A O 1
#